Protein AF-A0A935WN14-F1 (afdb_monomer_lite)

pLDDT: mean 74.88, std 7.78, range [46.28, 83.75]

Sequence (71 aa):
MTAGGASFPMYVKGHGLWIKDPANEPKLLDALKKDNEITLKLTPARGAVTTDRYSLTGLSQALERVAKECS

Foldseek 3Di:
DAFQNDDFDWDDDPNDIGTPDCVCVVVRVVSLLVGQKDWDFDDDPDDDTDIDIDGNNCVNVVVVVVVVVVD

Secondary structure (DSSP, 8-state):
-EETTEEPPEEEETTEEEES-GGGHHHHHHHHHH-SEEEEEE--SSSPPEEEEEE-TTHHHHHHHHHHHT-

Structure (mmCIF, N/CA/C/O backbone):
data_AF-A0A935WN14-F1
#
_entry.id   AF-A0A935WN14-F1
#
loop_
_atom_site.group_PDB
_atom_site.id
_atom_site.type_symbol
_atom_site.label_atom_id
_atom_site.label_alt_id
_atom_site.label_comp_id
_atom_site.label_asym_id
_atom_site.label_entity_id
_atom_site.label_seq_id
_atom_site.pdbx_PDB_ins_code
_atom_site.Cartn_x
_atom_site.Cartn_y
_atom_site.Cartn_z
_atom_site.occupancy
_atom_site.B_iso_or_equiv
_atom_site.auth_seq_id
_atom_site.auth_comp_id
_atom_site.auth_asym_id
_atom_site.auth_atom_id
_atom_site.pdbx_PDB_model_num
ATOM 1 N N . MET A 1 1 ? 6.634 -3.813 -1.063 1.00 77.06 1 MET A N 1
ATOM 2 C CA . MET A 1 1 ? 5.827 -2.632 -0.691 1.00 77.06 1 MET A CA 1
ATOM 3 C C . MET A 1 1 ? 6.008 -2.351 0.782 1.00 77.06 1 MET A C 1
ATOM 5 O O . MET A 1 1 ? 6.117 -3.304 1.532 1.00 77.06 1 MET A O 1
ATOM 9 N N . THR A 1 2 ? 6.025 -1.093 1.198 1.00 82.50 2 THR A N 1
ATOM 10 C CA . THR A 1 2 ? 6.140 -0.701 2.603 1.00 82.50 2 THR A CA 1
ATOM 11 C C . THR A 1 2 ? 4.898 0.090 3.009 1.00 82.50 2 THR A C 1
ATOM 13 O O . THR A 1 2 ? 4.540 1.040 2.314 1.00 82.50 2 THR A O 1
ATOM 16 N N . ALA A 1 3 ? 4.242 -0.319 4.095 1.00 79.25 3 ALA A N 1
ATOM 17 C CA . ALA A 1 3 ? 3.057 0.327 4.664 1.00 79.25 3 ALA A CA 1
ATOM 18 C C . ALA A 1 3 ? 3.223 0.418 6.186 1.00 79.25 3 ALA A C 1
ATOM 20 O O . ALA A 1 3 ? 3.567 -0.586 6.812 1.00 79.25 3 ALA A O 1
ATOM 21 N N . GLY A 1 4 ? 3.049 1.607 6.772 1.00 71.56 4 GLY A N 1
ATOM 22 C CA . GLY A 1 4 ? 3.207 1.819 8.219 1.00 71.56 4 GLY A CA 1
ATOM 23 C C . GLY A 1 4 ? 4.538 1.347 8.798 1.00 71.56 4 GLY A C 1
ATOM 24 O O . GLY A 1 4 ? 4.591 0.767 9.878 1.00 71.56 4 GLY A O 1
ATOM 25 N N . GLY A 1 5 ? 5.624 1.514 8.037 1.00 75.25 5 GLY A N 1
ATOM 26 C CA . GLY A 1 5 ? 6.969 1.063 8.415 1.00 75.25 5 GLY A CA 1
ATOM 27 C C . GLY A 1 5 ? 7.233 -0.440 8.239 1.00 75.25 5 GLY A C 1
ATOM 28 O O . GLY A 1 5 ? 8.387 -0.861 8.304 1.00 75.25 5 GLY A O 1
ATOM 29 N N . ALA A 1 6 ? 6.217 -1.256 7.944 1.00 81.50 6 ALA A N 1
ATOM 30 C CA . ALA A 1 6 ? 6.377 -2.678 7.655 1.00 81.50 6 ALA A CA 1
ATOM 31 C C . ALA A 1 6 ? 6.605 -2.914 6.157 1.00 81.50 6 ALA A C 1
ATOM 33 O O . ALA A 1 6 ? 5.887 -2.376 5.316 1.00 81.50 6 ALA A O 1
ATOM 34 N N . SER A 1 7 ? 7.601 -3.734 5.811 1.00 80.75 7 SER A N 1
ATOM 35 C CA . SER A 1 7 ? 7.894 -4.101 4.420 1.00 80.75 7 SER A CA 1
ATOM 36 C C . SER A 1 7 ? 7.323 -5.472 4.073 1.00 80.75 7 SER A C 1
ATOM 38 O O . SER A 1 7 ? 7.700 -6.490 4.644 1.00 80.75 7 SER A O 1
ATOM 40 N N . PHE A 1 8 ? 6.443 -5.483 3.083 1.00 82.94 8 PHE A N 1
ATOM 41 C CA . PHE A 1 8 ? 5.748 -6.640 2.549 1.00 82.94 8 PHE A CA 1
ATOM 42 C C . PHE A 1 8 ? 6.387 -7.075 1.223 1.00 82.94 8 PHE A C 1
ATOM 44 O O . PHE A 1 8 ? 6.379 -6.300 0.251 1.00 82.94 8 PHE A O 1
ATOM 51 N N . PRO A 1 9 ? 6.954 -8.293 1.147 1.00 81.44 9 PRO A N 1
ATOM 52 C CA . PRO A 1 9 ? 7.457 -8.834 -0.103 1.00 81.44 9 PRO A CA 1
ATOM 53 C C . PRO A 1 9 ? 6.284 -9.117 -1.043 1.00 81.44 9 PRO A C 1
ATOM 55 O O . PRO A 1 9 ? 5.292 -9.741 -0.669 1.00 81.44 9 PRO A O 1
ATOM 58 N N . MET A 1 10 ? 6.411 -8.658 -2.282 1.00 81.69 10 MET A N 1
ATOM 59 C CA . MET A 1 10 ? 5.413 -8.839 -3.331 1.00 81.69 10 MET A CA 1
ATOM 60 C C . MET A 1 10 ? 6.066 -9.435 -4.565 1.00 81.69 10 MET A C 1
ATOM 62 O O . MET A 1 10 ? 7.273 -9.293 -4.768 1.00 81.69 10 MET A O 1
ATOM 66 N N . TYR A 1 11 ? 5.265 -10.094 -5.386 1.00 79.00 11 TYR A N 1
ATOM 67 C CA . TYR A 1 11 ? 5.679 -10.627 -6.669 1.00 79.00 11 TYR A CA 1
ATOM 68 C C . TYR A 1 11 ? 4.647 -10.275 -7.736 1.00 79.00 11 TYR A C 1
ATOM 70 O O . TYR A 1 11 ? 3.450 -10.194 -7.472 1.00 79.00 11 TYR A O 1
ATOM 78 N N . VAL A 1 12 ? 5.123 -10.053 -8.954 1.00 77.06 12 VAL A N 1
ATOM 79 C CA . VAL A 1 12 ? 4.254 -9.836 -10.109 1.00 77.06 12 VAL A CA 1
ATOM 80 C C . VAL A 1 12 ? 3.958 -11.196 -10.730 1.00 77.06 12 VAL A C 1
ATOM 82 O O . VAL A 1 12 ? 4.876 -11.972 -10.997 1.00 77.06 12 VAL A O 1
ATOM 85 N N . LYS A 1 13 ? 2.679 -11.495 -10.958 1.00 79.69 13 LYS A N 1
ATOM 86 C CA . LYS A 1 13 ? 2.241 -12.682 -11.700 1.00 79.69 13 LYS A CA 1
ATOM 87 C C . LYS A 1 13 ? 1.261 -12.242 -12.777 1.00 79.69 13 LYS A C 1
ATOM 89 O O . LYS A 1 13 ? 0.154 -11.795 -12.476 1.00 79.69 13 LYS A O 1
ATOM 94 N N . GLY A 1 14 ? 1.693 -12.355 -14.033 1.00 79.56 14 GLY A N 1
ATOM 95 C CA . GLY A 1 14 ? 0.976 -11.790 -15.175 1.00 79.56 14 GLY A CA 1
ATOM 96 C C . GLY A 1 14 ? 0.927 -10.265 -15.080 1.00 79.56 14 GLY A C 1
ATOM 97 O O . GLY A 1 14 ? 1.969 -9.623 -15.004 1.00 79.56 14 GLY A O 1
ATOM 98 N N . HIS A 1 15 ? -0.284 -9.709 -15.048 1.00 73.69 15 HIS A N 1
ATOM 99 C CA . HIS A 1 15 ? -0.539 -8.270 -14.892 1.00 73.69 15 HIS A CA 1
ATOM 100 C C . HIS A 1 15 ? -0.929 -7.875 -13.453 1.00 73.69 15 HIS A C 1
ATOM 102 O O . HIS A 1 15 ? -1.225 -6.711 -13.198 1.00 73.69 15 HIS A O 1
ATOM 108 N N . GLY A 1 16 ? -0.949 -8.828 -12.512 1.00 69.25 16 GLY A N 1
ATOM 109 C CA . GLY A 1 16 ? -1.308 -8.587 -11.113 1.00 69.25 16 GLY A CA 1
ATOM 110 C C . GLY A 1 16 ? -0.088 -8.513 -10.195 1.00 69.25 16 GLY A C 1
ATOM 111 O O . GLY A 1 16 ? 0.874 -9.268 -10.367 1.00 69.25 16 GLY A O 1
ATOM 112 N N . LEU A 1 17 ? -0.148 -7.629 -9.197 1.00 79.19 17 LEU A N 1
ATOM 113 C CA . LEU A 1 17 ? 0.798 -7.577 -8.085 1.00 79.19 17 LEU A CA 1
ATOM 114 C C . LEU A 1 17 ? 0.218 -8.360 -6.907 1.00 79.19 17 LEU A C 1
ATOM 116 O O . LEU A 1 17 ? -0.871 -8.057 -6.432 1.00 79.19 17 LEU A O 1
ATOM 120 N N . TRP A 1 18 ? 0.958 -9.355 -6.438 1.00 81.75 18 TRP A N 1
ATOM 121 C CA . TRP A 1 18 ? 0.510 -10.280 -5.407 1.00 81.75 18 TRP A CA 1
ATOM 122 C C . TRP A 1 18 ? 1.427 -10.202 -4.196 1.00 81.75 18 TRP A C 1
ATOM 124 O O . TRP A 1 18 ? 2.648 -10.068 -4.326 1.00 81.75 18 TRP A O 1
ATOM 134 N N . ILE A 1 19 ? 0.854 -10.317 -3.000 1.00 83.00 19 ILE A N 1
ATOM 135 C CA . ILE A 1 19 ? 1.645 -10.476 -1.783 1.00 83.00 19 ILE A CA 1
ATOM 136 C C . ILE A 1 19 ? 2.270 -11.874 -1.788 1.00 83.00 19 ILE A C 1
ATOM 138 O O . ILE A 1 19 ? 1.609 -12.864 -2.098 1.00 83.00 19 ILE A O 1
ATOM 142 N N . LYS A 1 20 ? 3.569 -11.961 -1.484 1.00 80.50 20 LYS A N 1
ATOM 143 C CA . LYS A 1 20 ? 4.302 -13.236 -1.519 1.00 80.50 20 LYS A CA 1
ATOM 144 C C . LYS A 1 20 ? 3.834 -14.199 -0.431 1.00 80.50 20 LYS A C 1
ATOM 146 O O . LYS A 1 20 ? 3.920 -15.406 -0.611 1.00 80.50 20 LYS A O 1
ATOM 151 N N . ASP A 1 21 ? 3.353 -13.639 0.671 1.00 82.12 21 ASP A N 1
ATOM 152 C CA . ASP A 1 21 ? 2.924 -14.372 1.847 1.00 82.12 21 ASP A CA 1
ATOM 153 C C . ASP A 1 21 ? 1.546 -13.871 2.323 1.00 82.12 21 ASP A C 1
ATOM 155 O O . ASP A 1 21 ? 1.460 -12.789 2.913 1.00 82.12 21 ASP A O 1
ATOM 159 N N . PRO A 1 22 ? 0.461 -14.617 2.059 1.00 76.75 22 PRO A N 1
ATOM 160 C CA . PRO A 1 22 ? -0.897 -14.187 2.394 1.00 76.75 22 PRO A CA 1
ATOM 161 C C . PRO A 1 22 ? -1.133 -14.043 3.905 1.00 76.75 22 PRO A C 1
ATOM 163 O O . PRO A 1 22 ? -2.021 -13.299 4.309 1.00 76.75 22 PRO A O 1
ATOM 166 N N . ALA A 1 23 ? -0.312 -14.654 4.770 1.00 80.31 23 ALA A N 1
ATOM 167 C CA . ALA A 1 23 ? -0.413 -14.438 6.216 1.00 80.31 23 ALA A CA 1
ATOM 168 C C . ALA A 1 23 ? -0.042 -12.999 6.627 1.00 80.31 23 ALA A C 1
ATOM 170 O O . ALA A 1 23 ? -0.418 -12.537 7.707 1.00 80.31 23 ALA A O 1
ATOM 171 N N . ASN A 1 24 ? 0.652 -12.257 5.758 1.00 80.50 24 ASN A N 1
ATOM 172 C CA . ASN A 1 24 ? 0.933 -10.840 5.955 1.00 80.50 24 ASN A CA 1
ATOM 173 C C . ASN A 1 24 ? -0.162 -9.903 5.421 1.00 80.50 24 ASN A C 1
ATOM 175 O O . ASN A 1 24 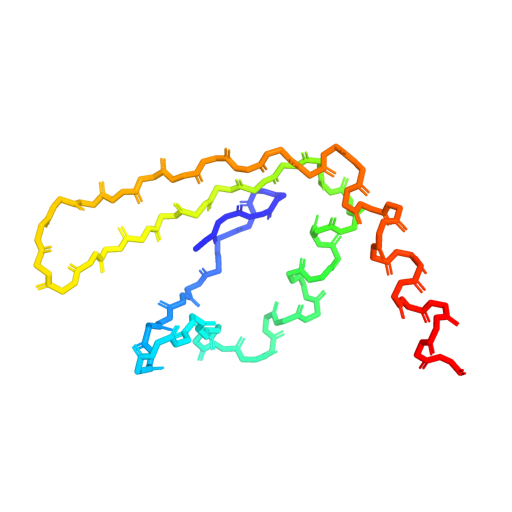? -0.105 -8.705 5.689 1.00 80.50 24 ASN A O 1
ATOM 179 N N . GLU A 1 25 ? -1.175 -10.414 4.722 1.00 78.06 25 GLU A N 1
ATOM 180 C CA . GLU A 1 25 ? -2.310 -9.632 4.223 1.00 78.06 25 GLU A CA 1
ATOM 181 C C . GLU A 1 25 ? -3.115 -8.918 5.329 1.00 78.06 25 GLU A C 1
ATOM 183 O O . GLU A 1 25 ? -3.326 -7.711 5.205 1.00 78.06 25 GLU A O 1
ATOM 188 N N . PRO A 1 26 ? -3.490 -9.555 6.461 1.00 80.69 26 PRO A N 1
ATOM 189 C CA . PRO A 1 26 ? -4.182 -8.847 7.543 1.00 80.69 26 PRO A CA 1
ATOM 190 C C . PRO A 1 26 ? -3.319 -7.756 8.192 1.00 80.69 26 PRO A C 1
ATOM 192 O O . PRO A 1 26 ? -3.832 -6.697 8.546 1.00 80.69 26 PRO A O 1
ATOM 195 N N . LYS A 1 27 ? -2.000 -7.972 8.302 1.00 81.50 27 LYS A N 1
ATOM 196 C CA . LYS A 1 27 ? -1.062 -6.944 8.789 1.00 81.50 27 LYS A CA 1
ATOM 197 C C . LYS A 1 27 ? -0.948 -5.783 7.814 1.00 81.50 27 LYS A C 1
ATOM 199 O O . LYS A 1 27 ? -0.862 -4.636 8.240 1.00 81.50 27 LYS A O 1
ATOM 204 N N . LEU A 1 28 ? -0.948 -6.082 6.518 1.00 79.88 28 LEU A N 1
ATOM 205 C CA . LEU A 1 28 ? -0.981 -5.064 5.490 1.00 79.88 28 LEU A CA 1
ATOM 206 C C . LEU A 1 28 ? -2.269 -4.243 5.593 1.00 79.88 28 LEU A C 1
ATOM 208 O O . LEU A 1 28 ? -2.197 -3.024 5.602 1.00 79.88 28 LEU A O 1
ATOM 212 N N . LEU A 1 29 ? -3.432 -4.883 5.702 1.00 79.69 29 LEU A N 1
ATOM 213 C CA . LEU A 1 29 ? -4.707 -4.178 5.836 1.00 79.69 29 LEU A CA 1
ATOM 214 C C . LEU A 1 29 ? -4.755 -3.304 7.095 1.00 79.69 29 LEU A C 1
ATOM 216 O O . LEU A 1 29 ? -5.250 -2.184 7.027 1.00 79.69 29 LEU A O 1
ATOM 220 N N . ASP A 1 30 ? -4.219 -3.773 8.225 1.00 82.50 30 ASP A N 1
ATOM 221 C CA . ASP A 1 30 ? -4.116 -2.964 9.447 1.00 82.50 30 ASP A CA 1
ATOM 222 C C . ASP A 1 30 ? -3.189 -1.754 9.252 1.00 82.50 30 ASP A C 1
ATOM 224 O O . ASP A 1 30 ? -3.545 -0.635 9.624 1.00 82.50 30 ASP A O 1
ATOM 228 N N . ALA A 1 31 ? -2.046 -1.953 8.586 1.00 81.19 31 ALA A N 1
ATOM 229 C CA . ALA A 1 31 ? -1.145 -0.868 8.214 1.00 81.19 31 ALA A CA 1
ATOM 230 C C . ALA A 1 31 ? -1.821 0.120 7.252 1.00 81.19 31 ALA A C 1
ATOM 232 O O . ALA A 1 31 ? -1.757 1.313 7.487 1.00 81.19 31 ALA A O 1
ATOM 233 N N . LEU A 1 32 ? -2.543 -0.339 6.227 1.00 78.38 32 LEU A N 1
ATOM 234 C CA . LEU A 1 32 ? -3.288 0.523 5.297 1.00 78.38 32 LEU A CA 1
ATOM 235 C C . LEU A 1 32 ? -4.421 1.305 5.977 1.00 78.38 32 LEU A C 1
ATOM 237 O O . LEU A 1 32 ? -4.771 2.389 5.523 1.00 78.38 32 LEU A O 1
ATOM 241 N N . LYS A 1 33 ? -5.019 0.756 7.042 1.00 76.38 33 LYS A N 1
ATOM 242 C CA . LYS A 1 33 ? -6.053 1.441 7.832 1.00 76.38 33 LYS A CA 1
ATOM 243 C C . LYS A 1 33 ? -5.476 2.525 8.736 1.00 76.38 33 LYS A C 1
ATOM 245 O O . LYS A 1 33 ? -6.123 3.549 8.933 1.00 76.38 33 LYS A O 1
ATOM 250 N N . LYS A 1 34 ? -4.304 2.277 9.325 1.00 76.50 34 LYS A N 1
ATOM 251 C CA . LYS A 1 34 ? -3.651 3.200 10.265 1.00 76.50 34 LYS A CA 1
ATOM 252 C C . LYS A 1 34 ? -2.792 4.248 9.573 1.00 76.50 34 LYS A C 1
ATOM 254 O O . LYS A 1 34 ? -2.698 5.371 10.059 1.00 76.50 34 LYS A O 1
ATOM 259 N N . ASP A 1 35 ? -2.154 3.872 8.474 1.00 74.00 35 ASP A N 1
ATOM 260 C CA . ASP A 1 35 ? -1.184 4.696 7.779 1.00 74.00 35 ASP A CA 1
ATOM 261 C C . ASP A 1 35 ? -1.832 5.451 6.622 1.00 74.00 35 ASP A C 1
ATOM 263 O O . ASP A 1 35 ? -2.659 4.928 5.878 1.00 74.00 35 ASP A O 1
ATOM 267 N N . ASN A 1 36 ? -1.425 6.703 6.456 1.00 75.81 36 ASN A N 1
ATOM 268 C CA . ASN A 1 36 ? -1.947 7.583 5.413 1.00 75.81 36 ASN A CA 1
ATOM 269 C C . ASN A 1 36 ? -1.038 7.597 4.183 1.00 75.81 36 ASN A C 1
ATOM 271 O O . ASN A 1 36 ? -1.165 8.467 3.325 1.00 75.81 36 ASN A O 1
ATOM 275 N N . GLU A 1 37 ? -0.112 6.646 4.077 1.00 79.06 37 GLU A N 1
ATOM 276 C CA . GLU A 1 37 ? 0.820 6.571 2.969 1.00 79.06 37 GLU A CA 1
ATOM 277 C C . GLU A 1 37 ? 1.398 5.163 2.788 1.00 79.06 37 GLU A C 1
ATOM 279 O O . GLU A 1 37 ? 1.642 4.432 3.746 1.00 79.06 37 GLU A O 1
ATOM 284 N N . ILE A 1 38 ? 1.661 4.788 1.538 1.00 82.12 38 ILE A N 1
ATOM 285 C CA . ILE A 1 38 ? 2.403 3.578 1.192 1.00 82.12 38 ILE A CA 1
ATOM 286 C C . ILE A 1 38 ? 3.480 3.860 0.167 1.00 82.12 38 ILE A C 1
ATOM 288 O O . ILE A 1 38 ? 3.338 4.691 -0.725 1.00 82.12 38 ILE A O 1
ATOM 292 N N . THR A 1 39 ? 4.561 3.094 0.256 1.00 83.75 39 THR A N 1
ATOM 293 C CA . THR A 1 39 ? 5.634 3.110 -0.734 1.00 83.75 39 THR A CA 1
ATOM 294 C C . THR A 1 39 ? 5.671 1.771 -1.469 1.00 83.75 39 THR A C 1
ATOM 296 O O . THR A 1 39 ? 6.021 0.729 -0.905 1.00 83.75 39 THR A O 1
ATOM 299 N N . LEU A 1 40 ? 5.327 1.769 -2.753 1.00 81.31 40 LEU A N 1
ATOM 300 C CA . LEU A 1 40 ? 5.526 0.636 -3.647 1.00 81.31 40 LEU A CA 1
ATOM 301 C C . LEU A 1 40 ? 6.897 0.738 -4.310 1.00 81.31 40 LEU A C 1
ATOM 303 O O . LEU A 1 40 ? 7.127 1.539 -5.206 1.00 81.31 40 LEU A O 1
ATOM 307 N N . LYS A 1 41 ? 7.803 -0.152 -3.909 1.00 82.06 41 LYS A N 1
ATOM 308 C CA . LYS A 1 41 ? 8.977 -0.483 -4.715 1.00 82.06 41 LYS A CA 1
ATOM 309 C C . LYS A 1 41 ? 8.623 -1.611 -5.667 1.00 82.06 41 LYS A C 1
ATOM 311 O O . LYS A 1 41 ? 8.362 -2.729 -5.216 1.00 82.06 41 LYS A O 1
ATOM 316 N N . LEU A 1 42 ? 8.622 -1.306 -6.957 1.00 74.88 42 LEU A N 1
ATOM 317 C CA . LEU A 1 42 ? 8.399 -2.249 -8.041 1.00 74.88 42 LEU A CA 1
ATOM 318 C C . LEU A 1 42 ? 9.698 -2.400 -8.826 1.00 74.88 42 LEU A C 1
ATOM 320 O O . LEU A 1 42 ? 10.299 -1.424 -9.273 1.00 74.88 42 LEU A O 1
ATOM 324 N N . THR A 1 43 ? 10.133 -3.641 -8.998 1.00 74.38 43 THR A N 1
ATOM 325 C CA . THR A 1 43 ? 11.242 -3.973 -9.891 1.00 74.38 43 THR A CA 1
ATOM 326 C C . THR A 1 43 ? 10.636 -4.552 -11.166 1.00 74.38 43 THR A C 1
ATOM 328 O O . THR A 1 43 ? 10.193 -5.703 -11.145 1.00 74.38 43 THR A O 1
ATOM 331 N N . PRO A 1 44 ? 10.525 -3.771 -12.254 1.00 68.25 44 PRO A N 1
ATOM 332 C CA . PRO A 1 44 ? 9.989 -4.280 -13.508 1.00 68.25 44 PRO A CA 1
ATOM 333 C C . PRO A 1 44 ? 10.926 -5.335 -14.110 1.00 68.25 44 PRO A C 1
ATOM 335 O O . PRO A 1 44 ? 12.136 -5.312 -13.893 1.00 68.25 44 PRO A O 1
ATOM 338 N N . ALA A 1 45 ? 10.368 -6.245 -14.917 1.00 69.31 45 ALA A N 1
ATOM 339 C CA . ALA A 1 45 ? 11.142 -7.281 -15.613 1.00 69.31 45 ALA A CA 1
ATOM 340 C C . ALA A 1 45 ? 12.165 -6.700 -16.611 1.00 69.31 45 ALA A C 1
ATOM 342 O O . ALA A 1 45 ? 13.143 -7.357 -16.964 1.00 69.31 45 ALA A O 1
ATOM 343 N N . ARG A 1 46 ?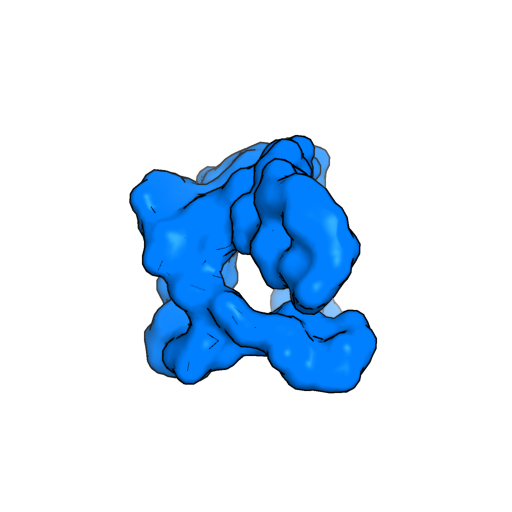 11.942 -5.465 -17.071 1.00 70.00 46 ARG A N 1
ATOM 344 C CA . ARG A 1 46 ? 12.852 -4.710 -17.932 1.00 70.00 46 ARG A CA 1
ATOM 345 C C . ARG A 1 46 ? 12.765 -3.232 -17.555 1.00 70.00 46 ARG A C 1
ATOM 347 O O . ARG A 1 46 ? 11.684 -2.659 -17.636 1.00 70.00 46 ARG A O 1
ATOM 354 N N . GLY A 1 47 ? 13.882 -2.631 -17.149 1.00 68.25 47 GLY A N 1
ATOM 355 C CA . GLY A 1 47 ? 13.957 -1.212 -16.780 1.00 68.25 47 GLY A CA 1
ATOM 356 C C . GLY A 1 47 ? 14.500 -0.971 -15.371 1.00 68.25 47 GLY A C 1
ATOM 357 O O . GLY A 1 47 ? 15.033 -1.876 -14.732 1.00 68.25 47 GLY A O 1
ATOM 358 N N . ALA A 1 48 ? 14.391 0.273 -14.906 1.00 79.00 48 ALA A N 1
ATOM 359 C CA . ALA A 1 48 ? 14.859 0.692 -13.589 1.00 79.00 48 ALA A CA 1
ATOM 360 C C . ALA A 1 48 ? 13.838 0.360 -12.491 1.00 79.00 48 ALA A C 1
ATOM 362 O O . ALA A 1 48 ? 12.640 0.275 -12.747 1.00 79.00 48 ALA A O 1
ATOM 363 N N . VAL A 1 49 ? 14.318 0.195 -11.256 1.00 80.69 49 VAL A N 1
ATOM 364 C CA . VAL A 1 49 ? 13.450 0.055 -10.080 1.00 80.69 49 VAL A CA 1
ATOM 365 C C . VAL A 1 49 ? 12.645 1.339 -9.910 1.00 80.69 49 VAL A C 1
ATOM 367 O O . VAL A 1 49 ? 13.228 2.404 -9.706 1.00 80.69 49 VAL A O 1
ATOM 370 N N . THR A 1 50 ? 11.322 1.228 -9.934 1.00 77.81 50 THR A N 1
ATOM 371 C CA . THR A 1 50 ? 10.430 2.359 -9.678 1.00 77.81 50 THR A CA 1
ATOM 372 C C . THR A 1 50 ? 10.010 2.332 -8.216 1.00 77.81 50 THR A C 1
ATOM 374 O O . THR A 1 50 ? 9.648 1.288 -7.667 1.00 77.81 50 THR A O 1
ATOM 377 N N . THR A 1 51 ? 10.126 3.480 -7.555 1.00 82.12 51 THR A N 1
A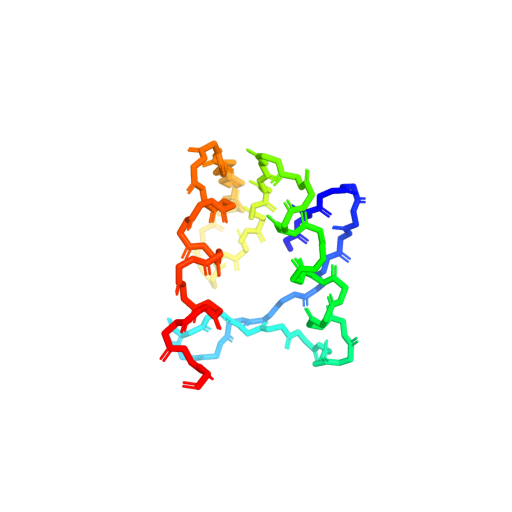TOM 378 C CA . THR A 1 51 ? 9.616 3.680 -6.199 1.00 82.12 51 THR A CA 1
ATOM 379 C C . THR A 1 51 ? 8.478 4.679 -6.284 1.00 82.12 51 THR A C 1
ATOM 381 O O . THR A 1 51 ? 8.721 5.874 -6.416 1.00 82.12 51 THR A O 1
ATOM 384 N N . ASP A 1 52 ? 7.254 4.178 -6.217 1.00 77.38 52 ASP A N 1
ATOM 385 C CA . ASP A 1 52 ? 6.055 4.995 -6.159 1.00 77.38 52 ASP A CA 1
ATOM 386 C C . ASP A 1 52 ? 5.632 5.178 -4.706 1.00 77.38 52 ASP A C 1
ATOM 388 O O . ASP A 1 52 ? 5.535 4.219 -3.939 1.00 77.38 52 ASP A O 1
ATOM 392 N N . ARG A 1 53 ? 5.366 6.421 -4.320 1.00 82.19 53 ARG A N 1
ATOM 393 C CA . ARG A 1 53 ? 4.850 6.774 -3.000 1.00 82.19 53 ARG A CA 1
ATOM 394 C C . ARG A 1 53 ? 3.417 7.246 -3.191 1.00 82.19 53 ARG A C 1
ATOM 396 O O . ARG A 1 53 ? 3.187 8.287 -3.797 1.00 82.19 53 ARG A O 1
ATOM 403 N N . TYR A 1 54 ? 2.469 6.453 -2.715 1.00 75.06 54 TYR A N 1
ATOM 404 C CA . TYR A 1 54 ? 1.050 6.760 -2.793 1.00 75.06 54 TYR A CA 1
ATOM 405 C C . TYR A 1 54 ? 0.580 7.278 -1.444 1.00 75.06 54 TYR A C 1
ATOM 407 O O . TYR A 1 54 ? 0.635 6.568 -0.439 1.00 75.06 54 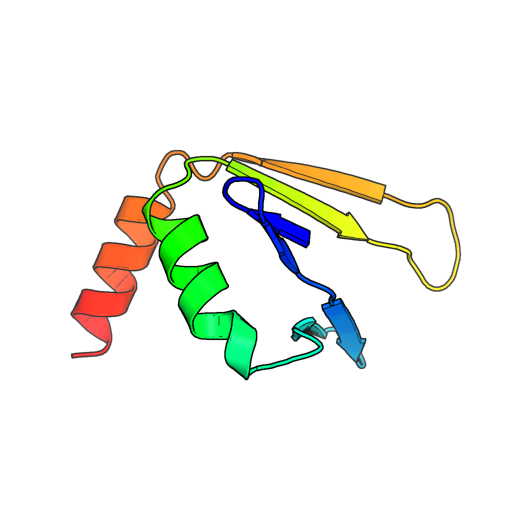TYR A O 1
ATOM 415 N N . SER A 1 55 ? 0.092 8.513 -1.428 1.00 75.81 55 SER A N 1
ATOM 416 C CA . SER A 1 55 ? -0.635 9.037 -0.279 1.00 75.81 55 SER A CA 1
ATOM 417 C C . SER A 1 55 ? -1.994 8.352 -0.199 1.00 75.81 55 SER A C 1
ATOM 419 O O . SER A 1 55 ? -2.783 8.371 -1.139 1.00 75.81 55 S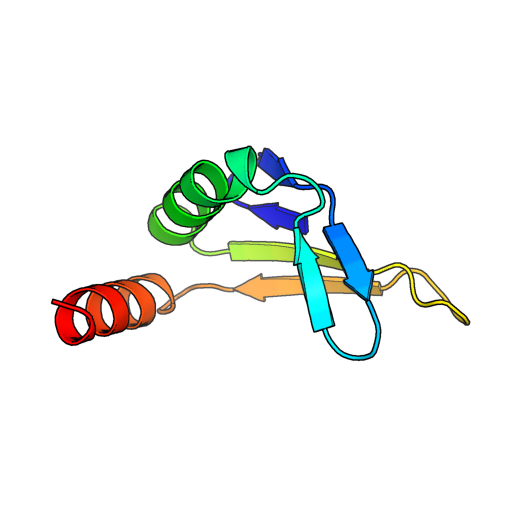ER A O 1
ATOM 421 N N . LEU A 1 56 ? -2.250 7.741 0.947 1.00 73.19 56 LEU A N 1
ATOM 422 C CA . LEU A 1 56 ? -3.505 7.107 1.322 1.00 73.19 56 LEU A CA 1
ATOM 423 C C . LEU A 1 56 ? -4.414 8.055 2.101 1.00 73.19 56 LEU A C 1
ATOM 425 O O . LEU A 1 56 ? -5.353 7.611 2.755 1.00 73.19 56 LEU A O 1
ATOM 429 N N . THR A 1 57 ? -4.154 9.357 2.030 1.00 66.75 57 THR A N 1
ATOM 430 C CA . THR A 1 57 ? -5.019 10.400 2.571 1.00 66.75 57 THR A CA 1
ATOM 431 C C . THR A 1 57 ? -6.409 10.269 1.931 1.00 66.75 57 THR A C 1
ATOM 433 O O . THR A 1 57 ? -6.621 10.691 0.798 1.00 66.75 57 THR A O 1
ATOM 436 N N . GLY A 1 58 ? -7.339 9.605 2.626 1.00 65.44 58 GLY A N 1
ATOM 437 C CA . GLY A 1 58 ? -8.677 9.256 2.125 1.00 65.44 58 GLY A CA 1
ATOM 438 C C . GLY A 1 58 ? -8.880 7.785 1.724 1.00 65.44 58 GLY A C 1
ATOM 439 O O . GLY A 1 58 ? -10.028 7.357 1.599 1.00 65.44 58 GLY A O 1
ATOM 440 N N . LEU A 1 59 ? -7.823 6.968 1.598 1.00 67.44 59 LEU A N 1
ATOM 441 C CA . LEU A 1 59 ? -7.982 5.519 1.406 1.00 67.44 59 LEU A CA 1
ATOM 442 C C . LEU A 1 59 ? -8.612 4.880 2.641 1.00 67.44 59 LEU A C 1
ATOM 444 O O . LEU A 1 59 ? -9.413 3.974 2.487 1.00 67.44 59 LEU A O 1
ATOM 448 N N . SER A 1 60 ? -8.320 5.357 3.849 1.00 63.72 60 SER A N 1
ATOM 449 C CA . SER A 1 60 ? -8.957 4.877 5.082 1.00 63.72 60 SER A CA 1
ATOM 450 C C . SER A 1 60 ? -10.484 4.995 5.002 1.00 63.72 60 SER A C 1
ATOM 452 O O . SER A 1 60 ? -11.179 4.020 5.274 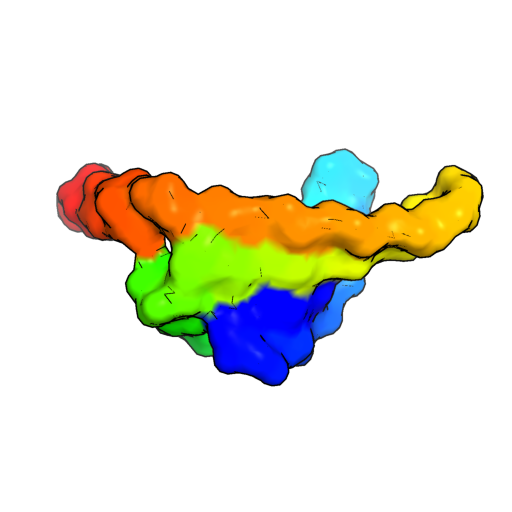1.00 63.72 60 SER A O 1
ATOM 454 N N . GLN A 1 61 ? -11.004 6.121 4.490 1.00 66.94 61 GLN A N 1
ATOM 455 C CA . GLN A 1 61 ? -12.437 6.272 4.211 1.00 66.94 61 GLN A CA 1
ATOM 456 C C . GLN A 1 61 ? -12.917 5.306 3.122 1.00 66.94 61 GLN A C 1
ATOM 458 O O . GLN A 1 61 ? -13.971 4.695 3.271 1.00 66.94 61 GLN A O 1
ATOM 463 N N . ALA A 1 62 ? -12.163 5.135 2.033 1.00 66.75 62 ALA A N 1
ATOM 464 C CA . ALA A 1 62 ? -12.522 4.186 0.977 1.00 66.75 62 ALA A CA 1
ATOM 465 C C . ALA A 1 62 ? -12.540 2.731 1.484 1.00 66.75 62 ALA A C 1
ATOM 467 O O . ALA A 1 62 ? -13.452 1.977 1.160 1.00 66.75 62 ALA A O 1
ATOM 468 N N . LEU A 1 63 ? -11.581 2.344 2.324 1.00 66.62 63 LEU A N 1
ATOM 469 C CA . LEU A 1 63 ? -11.459 1.010 2.901 1.00 66.62 63 LEU A CA 1
ATOM 470 C C . LEU A 1 63 ? -12.539 0.757 3.960 1.00 66.62 63 LEU A C 1
ATOM 472 O O . LEU A 1 63 ? -13.080 -0.342 4.012 1.00 66.62 63 LEU A O 1
ATOM 476 N N . GLU A 1 64 ? -12.892 1.763 4.769 1.00 66.00 64 GLU A N 1
ATOM 477 C CA . GLU A 1 64 ? -14.065 1.714 5.650 1.00 66.00 64 GLU A CA 1
ATOM 478 C C . GLU A 1 64 ? -15.349 1.503 4.850 1.00 66.00 64 GLU A C 1
ATOM 480 O O . GLU A 1 64 ? -16.183 0.692 5.242 1.00 66.00 64 GLU A O 1
ATOM 485 N N . ARG A 1 65 ? -15.506 2.189 3.711 1.00 62.59 65 ARG A N 1
ATOM 486 C CA . ARG A 1 65 ? -16.669 2.016 2.829 1.00 62.59 65 ARG A CA 1
ATOM 487 C C . ARG A 1 65 ? -16.699 0.610 2.239 1.00 62.59 65 ARG A C 1
ATOM 489 O O . ARG A 1 65 ? -17.707 -0.060 2.396 1.00 62.59 65 ARG A O 1
ATOM 496 N N . VAL A 1 66 ? -15.590 0.121 1.683 1.00 63.91 66 VAL A N 1
ATOM 497 C CA . VAL A 1 66 ? -15.482 -1.253 1.159 1.00 63.91 66 VAL A CA 1
ATOM 498 C C . VAL A 1 66 ? -15.769 -2.296 2.243 1.00 63.91 66 VAL A C 1
ATOM 500 O O . VAL A 1 66 ? -16.515 -3.237 1.999 1.00 63.91 66 VAL A O 1
ATOM 503 N N . ALA A 1 67 ? -15.239 -2.123 3.457 1.00 61.28 67 ALA A N 1
ATOM 504 C CA . ALA A 1 67 ? -15.521 -3.022 4.576 1.00 61.28 67 ALA A CA 1
ATOM 505 C C . ALA A 1 67 ? -17.002 -3.000 4.988 1.00 61.28 67 ALA A C 1
ATOM 507 O O . ALA A 1 67 ? -17.531 -4.020 5.418 1.00 61.28 67 ALA A O 1
ATOM 508 N N . LYS A 1 68 ? -17.667 -1.849 4.848 1.00 58.97 68 LYS A N 1
ATOM 509 C CA . LYS A 1 68 ? -19.090 -1.675 5.149 1.00 58.97 68 LYS A CA 1
ATOM 510 C C . LYS A 1 68 ? -20.002 -2.243 4.059 1.00 58.97 68 LYS A C 1
ATOM 512 O O . LYS A 1 68 ? -21.099 -2.676 4.379 1.00 58.97 68 LYS A O 1
ATOM 517 N N . GLU A 1 69 ? -19.559 -2.240 2.802 1.00 64.75 69 GLU A N 1
ATOM 518 C CA . GLU A 1 69 ? -20.306 -2.810 1.668 1.00 64.75 69 GLU A CA 1
ATOM 519 C C . GLU A 1 69 ? -20.082 -4.319 1.491 1.00 64.75 69 GLU A C 1
ATOM 521 O O . GLU A 1 69 ? -20.877 -4.980 0.832 1.00 64.75 69 GLU A O 1
ATOM 526 N N . CYS A 1 70 ? -19.035 -4.883 2.100 1.00 51.59 70 CYS A N 1
ATOM 527 C CA . CYS A 1 70 ? -18.774 -6.326 2.127 1.00 51.59 70 CYS A CA 1
ATOM 528 C C . CYS A 1 70 ? -19.336 -7.020 3.392 1.00 51.59 70 CYS A C 1
ATOM 530 O O . CYS A 1 70 ? -18.853 -8.090 3.768 1.00 51.59 70 CYS A O 1
ATOM 532 N N . SER A 1 71 ? -20.313 -6.394 4.067 1.00 46.28 71 SER A N 1
ATOM 533 C CA . SER A 1 71 ? -21.023 -6.921 5.245 1.00 46.28 71 SER A CA 1
ATOM 534 C C . SER A 1 71 ? -22.413 -7.435 4.906 1.00 46.28 71 SER A C 1
ATOM 536 O O . SER A 1 71 ? -23.081 -6.831 4.043 1.00 46.28 71 SER A O 1
#

Radius of gyration: 13.12 Å; chains: 1; bounding box: 36×25×28 Å